Protein 6SRT (pdb70)

Nearest PDB structures (foldseek):
  6srt-assembly1_A  TM=1.007E+00  e=8.442E-35  Clostridium intestinale URNW
  6ssc-assembly1_A  TM=1.006E+00  e=2.368E-32  Clostridium intestinale
  1sxr-assembly1_A  TM=8.906E-01  e=2.708E-10  Drosophila melanogaster
  4zxm-assembly1_A  TM=8.129E-01  e=8.771E-11  Branchiostoma belcheri tsingtauense
  3ep1-assembly1_B  TM=7.715E-01  e=5.826E-09  Alvinella pompejana

Secondary structure (DSSP, 8-state):
------EE------SSPPP------EEEEEE-SSSS--HHHHHHHHHHTTSSS---SEEE-TT--EEE-S-TTS--SSSTTTGGGEEEEEESS-TTT----HHHHHHHHHHHHHHHHHHT--EEEEGGGTSSS-TT-TT--HHHHHHHTT--

Sequence (152 aa):
GSHMPKIVEVNYTWATPLSYNFNPNMMIVYHHTVDNNNMTPQKIDEIHKQRGWSGIGYHFYIRKDGTIYRGRRPENAVGSHAPGVNARRAFGIASEGNFNEEEEYVTPQQMMTSLIALSRYLMNKYNITDLKRHKDVRQTECPGNNFPFEEIKAKLNVK

InterPro domains:
  IPR002502 N-acetylmuramoyl-L-alanine amidase domain [PF01510] (43-158)
  IPR002502 N-acetylmuramoyl-L-alanine amidase domain [SM00644] (33-157)
  IPR002502 N-acetylmuramoyl-L-alanine amidase domain [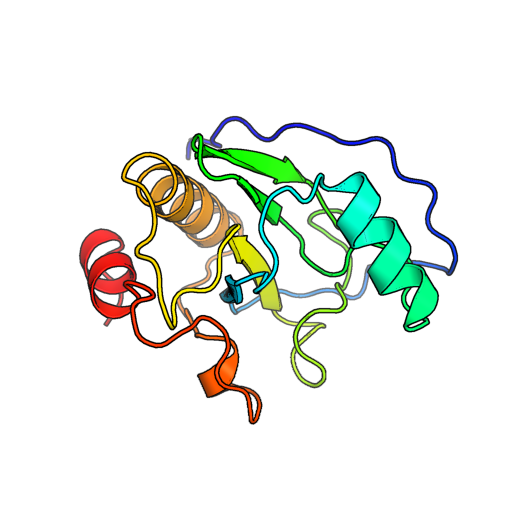cd06583] (43-159)
  IPR006619 Peptidoglycan recognition protein family domain, metazoa/bacteria [SM00701] (25-154)
  IPR015510 Peptidoglycan recognition protein [PTHR11022] (42-166)
  IPR036505 N-acetylmuramoyl-L-alanine amidase/PGRP domain superfamily [G3DSA:3.40.80.10] (42-167)
  IPR036505 N-acetylmuramoyl-L-alanine amidase/PGRP domain superfamily [SSF55846] (32-160)

Radius of gyration: 14.07 Å; Cα contacts (8 Å, |Δi|>4): 333; chains: 1; bounding box: 38×31×31 Å

Foldseek 3Di:
DQDAPDEAEDDDDFQDDWALLAQAQEEEEFEDADAPDDQQNCQVVVVVVVGRGNQAQWEAELQLHIYGTPPPRTQGDDAPPCSRHYHYYYYYHAQQPDARHPSVLVNLLSNVLSCCVVNVHQHYYYSVRRDPDCTPHDRYPVVVSCVVVVHD

B-factor: mean 19.28, std 11.07, range [8.55, 93.18]

Organism: NCBI:txid1294142

Structure (mmCIF, N/CA/C/O backbone):
data_6SRT
#
_entry.id   6SRT
#
_cell.length_a   37.340
_cell.length_b   53.980
_cell.length_c   77.000
_cell.angle_alpha   90.000
_cell.angle_beta   90.000
_cell.angle_gamma   90.000
#
_symmetry.space_group_name_H-M   'P 21 21 21'
#
loop_
_entity.id
_entity.type
_entity.pdbx_description
1 polymer 'N-acetylmuramoyl-L-alanine amidase'
2 non-polymer 'ZINC ION'
3 non-polymer GLYCEROL
4 non-polymer 'PHOSPHATE ION'
5 water water
#
loop_
_atom_site.group_PDB
_atom_site.id
_atom_site.type_symbol
_atom_site.label_atom_id
_atom_site.label_alt_id
_atom_site.label_comp_id
_atom_site.label_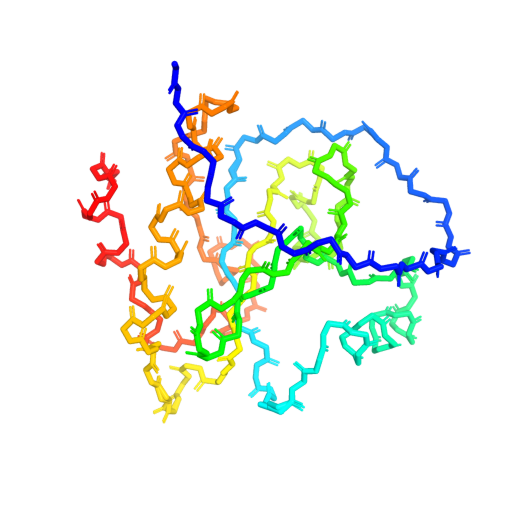asym_id
_atom_site.label_entity_id
_atom_site.label_seq_id
_atom_site.pdbx_PDB_ins_code
_atom_site.Cartn_x
_atom_site.Cartn_y
_atom_site.Cartn_z
_atom_site.occupancy
_atom_site.B_iso_or_equiv
_atom_site.auth_seq_id
_atom_site.auth_comp_id
_atom_site.auth_asym_id
_atom_site.auth_atom_id
_atom_site.pdbx_PDB_model_num
ATOM 1 N N . GLY A 1 18 ? 12.323 4.117 81.464 1.00 52.00 18 GLY A N 1
ATOM 2 C CA . GLY A 1 18 ? 12.835 4.935 80.335 1.00 36.77 18 GLY A CA 1
ATOM 3 C C . GLY A 1 18 ? 13.491 4.063 79.274 1.00 40.26 18 GLY A C 1
ATOM 4 O O . GLY A 1 18 ? 13.308 2.837 79.296 1.00 29.96 18 GLY A O 1
ATOM 5 N N . SER A 1 19 ? 14.237 4.664 78.343 1.00 26.81 19 SER A N 1
ATOM 6 C CA . SER A 1 19 ? 14.832 3.996 77.160 1.00 32.90 19 SER A CA 1
ATOM 7 C C . SER A 1 19 ? 15.844 2.900 77.624 1.00 33.27 19 SER A C 1
ATOM 8 O O . SER A 1 19 ? 16.677 3.126 78.569 1.00 38.75 19 SER A O 1
ATOM 11 N N . HIS A 1 20 ? 15.765 1.712 77.005 1.00 36.93 20 HIS A N 1
ATOM 12 C CA . HIS A 1 20 ? 16.525 0.481 77.358 1.00 36.86 20 HIS A CA 1
ATOM 13 C C . HIS A 1 20 ? 17.932 0.592 76.756 1.00 39.73 20 HIS A C 1
ATOM 14 O O . HIS A 1 20 ? 18.165 1.271 75.650 1.00 28.99 20 HIS A O 1
ATOM 21 N N . MET A 1 21 ? 18.882 0.065 77.514 1.00 32.70 21 MET A N 1
ATOM 22 C CA . MET A 1 21 ? 20.291 -0.064 77.095 1.00 28.92 21 MET A CA 1
ATOM 23 C C . MET A 1 21 ? 20.549 -1.538 76.842 1.00 27.67 21 MET A C 1
ATOM 24 O O . MET A 1 21 ? 20.291 -2.339 77.737 1.00 28.15 21 MET A O 1
ATOM 29 N N . PRO A 1 22 ? 21.016 -1.947 75.649 1.00 25.15 22 PRO A N 1
ATOM 30 C CA . PRO A 1 22 ? 21.411 -3.328 75.495 1.00 23.33 22 PRO A CA 1
ATOM 31 C C . PRO A 1 22 ? 22.615 -3.697 76.354 1.00 22.35 22 PRO A C 1
ATOM 32 O O . PRO A 1 22 ? 23.245 -2.856 76.975 1.00 22.61 22 PRO A O 1
ATOM 36 N N . LYS A 1 23 ? 22.857 -4.993 76.479 1.00 22.72 23 LYS A N 1
ATOM 37 C CA . LYS A 1 23 ? 23.981 -5.510 77.262 1.00 22.24 23 LYS A CA 1
ATOM 38 C C . LYS A 1 23 ? 25.272 -5.046 76.594 1.00 16.92 23 LYS A C 1
ATOM 39 O O . LYS A 1 23 ? 25.546 -5.413 75.438 1.00 19.23 23 LYS A O 1
ATOM 45 N N . ILE A 1 24 ? 26.060 -4.287 77.346 1.00 19.36 24 ILE A N 1
ATOM 46 C CA . ILE A 1 24 ? 27.380 -3.805 76.897 1.00 17.07 24 ILE A CA 1
ATOM 47 C C . ILE A 1 24 ? 28.412 -4.457 77.820 1.00 16.80 24 ILE A C 1
ATOM 48 O O . ILE A 1 24 ? 28.336 -4.332 79.054 1.00 22.64 24 ILE A O 1
ATOM 53 N N . VAL A 1 25 ? 29.345 -5.192 77.250 1.00 15.78 25 VAL A N 1
ATOM 54 C CA . VAL A 1 25 ? 30.430 -5.842 78.009 1.00 17.10 25 VAL A CA 1
ATOM 55 C C . VAL A 1 25 ? 31.520 -4.811 78.254 1.00 16.75 25 VAL A C 1
ATOM 56 O O . VAL A 1 25 ? 32.139 -4.334 77.287 1.00 17.28 25 VAL A O 1
ATOM 60 N N . GLU A 1 26 ? 31.810 -4.572 79.516 1.00 17.22 26 GLU A N 1
ATOM 61 C CA . GLU A 1 26 ? 32.894 -3.629 79.885 1.00 19.87 26 GLU A CA 1
ATOM 62 C C . GLU A 1 26 ? 34.199 -4.412 79.703 1.00 20.99 26 GLU A C 1
ATOM 63 O O . GLU A 1 26 ? 34.296 -5.678 79.920 1.00 26.15 26 GLU A O 1
ATOM 69 N N . VAL A 1 27 ? 35.183 -3.740 79.204 1.00 19.50 27 VAL A N 1
ATOM 70 C CA . VAL A 1 27 ? 36.513 -4.313 78.985 1.00 20.39 27 VAL A CA 1
ATOM 71 C C . VAL A 1 27 ? 37.519 -3.467 79.736 1.00 20.28 27 VAL A C 1
ATOM 72 O O . VAL A 1 27 ? 37.381 -2.280 79.809 1.00 21.63 27 VAL A O 1
ATOM 76 N N . ASN A 1 28 ? 38.464 -4.136 80.383 1.00 23.11 28 ASN A N 1
ATOM 77 C CA . ASN A 1 28 ? 39.597 -3.510 81.088 1.00 23.44 28 ASN A CA 1
ATOM 78 C C . ASN A 1 28 ? 40.639 -3.117 80.063 1.00 21.63 28 ASN A C 1
ATOM 79 O O . ASN A 1 28 ? 41.226 -3.980 79.419 1.00 26.59 28 ASN A O 1
ATOM 84 N N . TYR A 1 29 ? 40.808 -1.816 79.889 1.00 21.32 29 TYR A N 1
ATOM 85 C CA . TYR A 1 29 ? 41.885 -1.264 79.032 1.00 19.31 29 TYR A CA 1
ATOM 86 C C . TYR A 1 29 ? 42.887 -0.458 79.878 1.00 20.48 29 TYR A C 1
ATOM 87 O O . TYR A 1 29 ? 42.541 0.136 80.932 1.00 24.91 29 TYR A O 1
ATOM 96 N N . THR A 1 30 ? 44.107 -0.380 79.375 1.00 18.74 30 THR A N 1
ATOM 97 C CA . THR A 1 30 ? 45.110 0.564 79.900 1.00 18.41 30 THR A CA 1
ATOM 98 C C . THR A 1 30 ? 45.426 1.557 78.797 1.00 18.54 30 THR A C 1
ATOM 99 O O . THR A 1 30 ? 46.124 1.215 77.812 1.00 19.95 30 THR A O 1
ATOM 103 N N . TRP A 1 31 ? 44.917 2.769 78.909 1.00 17.06 31 TRP A N 1
ATOM 104 C CA . TRP A 1 31 ? 44.985 3.815 77.890 1.00 15.88 31 TRP A CA 1
ATOM 105 C C . TRP A 1 31 ? 46.362 4.396 77.878 1.00 18.09 31 TRP A C 1
ATOM 106 O O . TRP A 1 31 ? 46.926 4.752 78.949 1.00 22.36 31 TRP A O 1
ATOM 117 N N . ALA A 1 32 ? 46.980 4.435 76.713 1.00 15.31 32 ALA A N 1
ATOM 118 C CA . ALA A 1 32 ? 48.380 4.826 76.590 1.00 16.22 32 ALA A CA 1
ATOM 119 C C . ALA A 1 32 ? 48.558 6.332 76.785 1.00 17.21 32 ALA A C 1
ATOM 120 O O . ALA A 1 32 ? 49.486 6.779 77.436 1.00 21.46 32 ALA A O 1
ATOM 122 N N . THR A 1 33 ? 47.704 7.123 76.157 1.00 14.91 33 THR A N 1
ATOM 123 C CA . THR A 1 33 ? 47.826 8.582 76.096 1.00 15.11 33 THR A CA 1
ATOM 124 C C . THR A 1 33 ? 46.545 9.162 76.670 1.00 14.46 33 THR A C 1
ATOM 125 O O . THR A 1 33 ? 45.493 8.531 76.746 1.00 15.24 33 THR A O 1
ATOM 129 N N . PRO A 1 34 ? 46.546 10.446 77.080 1.00 14.26 34 PRO A N 1
ATOM 130 C CA . PRO A 1 34 ? 45.380 11.015 77.757 1.00 13.60 34 PRO A CA 1
ATOM 131 C C . PRO A 1 34 ? 44.166 11.037 76.838 1.00 14.65 34 PRO A C 1
ATOM 132 O O . PRO A 1 34 ? 44.259 11.533 75.721 1.00 16.73 34 PRO A O 1
ATOM 136 N N . LEU A 1 35 ? 43.061 10.547 77.355 1.00 13.38 35 LEU A N 1
ATOM 137 C CA . LEU A 1 35 ? 41.767 10.686 76.667 1.00 13.02 35 LEU A CA 1
ATOM 138 C C . LEU A 1 35 ? 41.262 12.104 76.841 1.00 13.57 35 LEU A C 1
ATOM 139 O O . LEU A 1 35 ? 41.344 12.689 77.895 1.00 12.98 35 LEU A O 1
ATOM 144 N N . SER A 1 36 ? 40.689 12.613 75.761 1.00 12.50 36 SER A N 1
ATOM 145 C CA . SER A 1 36 ? 39.928 13.860 75.823 1.00 12.14 36 SER A CA 1
ATOM 146 C C . SER A 1 36 ? 38.444 13.525 76.027 1.00 10.37 36 SER A C 1
ATOM 147 O O . SER A 1 36 ? 37.923 12.671 75.284 1.00 12.62 36 SER A O 1
ATOM 150 N N . TYR A 1 37 ? 37.847 14.340 76.848 1.00 10.16 37 TYR A N 1
ATOM 151 C CA . TYR A 1 37 ? 36.406 14.276 77.166 1.00 11.41 37 TYR A CA 1
ATOM 152 C C . TYR A 1 37 ? 35.691 15.448 76.573 1.00 12.13 37 TYR A C 1
ATOM 153 O O . TYR A 1 37 ? 34.478 15.635 76.873 1.00 12.95 37 TYR A O 1
ATOM 162 N N . ASN A 1 38 ? 36.353 16.188 75.695 1.00 12.06 38 ASN A N 1
ATOM 163 C CA . ASN A 1 38 ? 35.711 17.282 74.926 1.00 13.02 38 ASN A CA 1
ATOM 164 C C . ASN A 1 38 ? 35.018 16.651 73.725 1.00 13.02 38 ASN A C 1
ATOM 165 O O . ASN A 1 38 ? 35.417 16.855 72.604 1.00 13.16 38 ASN A O 1
ATOM 170 N N . PHE A 1 39 ? 33.996 15.850 74.031 1.00 13.37 39 PHE A N 1
ATOM 171 C CA . PHE A 1 39 ? 33.278 15.023 73.055 1.00 12.36 39 PHE A CA 1
ATOM 172 C C . PHE A 1 39 ? 31.805 15.413 73.117 1.00 12.46 39 PHE A C 1
ATOM 173 O O . PHE A 1 39 ? 31.262 15.441 74.184 1.00 16.12 39 PHE A O 1
ATOM 181 N N . ASN A 1 40 ? 31.259 15.786 71.962 1.00 11.61 40 ASN A N 1
ATOM 182 C CA . ASN A 1 40 ? 29.878 16.299 71.912 1.00 12.56 40 ASN A CA 1
ATOM 183 C C . ASN A 1 40 ? 29.211 15.596 70.739 1.00 11.35 40 ASN A C 1
ATOM 184 O O . ASN A 1 40 ? 29.083 16.163 69.649 1.00 12.99 40 ASN A O 1
ATOM 189 N N . PRO A 1 41 ? 28.769 14.348 70.916 1.00 10.88 41 PRO A N 1
ATOM 190 C CA . PRO A 1 41 ? 28.333 13.578 69.767 1.00 11.24 41 PRO A CA 1
ATOM 191 C C . PRO A 1 41 ? 27.014 14.033 69.173 1.00 11.43 41 PRO A C 1
ATOM 192 O O . PRO A 1 41 ? 26.052 14.283 69.913 1.00 13.33 41 PRO A O 1
ATOM 196 N N . ASN A 1 42 ? 26.988 14.121 67.856 1.00 11.06 42 ASN A N 1
ATOM 197 C CA . ASN A 1 42 ? 25.768 14.393 67.094 1.00 11.49 42 ASN A CA 1
ATOM 198 C C . ASN A 1 42 ? 25.662 13.485 65.881 1.00 11.07 42 ASN A C 1
ATOM 199 O O . ASN A 1 42 ? 24.829 13.744 64.990 1.00 12.81 42 ASN A O 1
ATOM 204 N N A MET A 1 43 ? 26.456 12.411 65.831 0.50 10.45 43 MET A N 1
ATOM 205 N N B MET A 1 43 ? 26.405 12.396 65.852 0.50 11.17 43 MET A N 1
ATOM 206 C CA A MET A 1 43 ? 26.609 11.513 64.648 0.50 10.05 43 MET A CA 1
ATOM 207 C CA B MET A 1 43 ? 26.279 11.436 64.736 0.50 10.86 43 MET A CA 1
ATOM 208 C C A MET A 1 43 ? 26.945 10.138 65.207 0.50 9.65 43 MET A C 1
ATOM 209 C C B MET A 1 43 ? 26.885 10.138 65.219 0.50 9.97 43 MET A C 1
ATOM 210 O O A MET A 1 43 ? 27.591 10.025 66.264 0.50 10.25 43 MET A O 1
ATOM 211 O O B MET A 1 43 ? 27.660 10.092 66.187 0.50 10.13 43 MET A O 1
ATOM 220 N N . ILE A 1 44 ? 26.508 9.088 64.483 1.00 10.13 44 ILE A N 1
ATOM 221 C CA . ILE A 1 44 ? 27.004 7.730 64.660 1.00 9.56 44 ILE A CA 1
ATOM 222 C C . ILE A 1 44 ? 27.620 7.303 63.318 1.00 10.46 44 ILE A C 1
ATOM 223 O O . ILE A 1 44 ? 27.005 7.500 62.286 1.00 11.48 44 ILE A O 1
ATOM 228 N N . VAL A 1 45 ? 28.827 6.780 63.396 1.00 9.75 45 VAL A N 1
ATOM 229 C CA . VAL A 1 45 ? 29.592 6.299 62.218 1.00 9.81 45 VAL A CA 1
ATOM 230 C C . VAL A 1 45 ? 29.827 4.791 62.352 1.00 9.63 45 VAL A C 1
ATOM 231 O O . VAL A 1 45 ? 30.353 4.314 63.390 1.00 9.91 45 VAL A O 1
ATOM 235 N N . TYR A 1 46 ? 29.431 4.054 61.297 1.00 9.33 46 TYR A N 1
ATOM 236 C CA . TYR A 1 46 ? 29.575 2.597 61.258 1.00 10.09 46 TYR A CA 1
ATOM 237 C C . TYR A 1 46 ? 30.848 2.185 60.516 1.00 9.90 46 TYR A C 1
ATOM 238 O O . TYR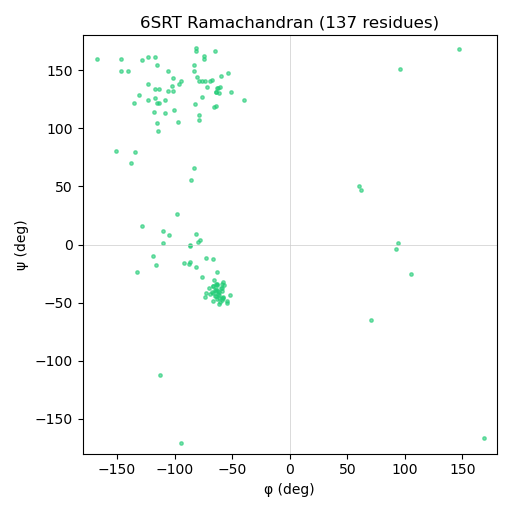 A 1 46 ? 31.190 2.722 59.460 1.00 10.20 46 TYR A O 1
ATOM 247 N N . HIS A 1 47 ? 31.517 1.187 61.114 1.00 9.27 47 HIS A N 1
ATOM 248 C CA . HIS A 1 47 ? 32.796 0.622 60.649 1.00 9.57 47 HIS A CA 1
ATOM 249 C C . HIS A 1 47 ? 32.726 -0.889 60.537 1.00 10.06 47 HIS A C 1
ATOM 250 O O . HIS A 1 47 ? 31.937 -1.514 61.230 1.00 10.10 47 HIS A O 1
ATOM 257 N N . HIS A 1 48 ? 33.624 -1.436 59.730 1.00 10.31 48 HIS A N 1
ATOM 258 C CA . HIS A 1 48 ? 33.968 -2.870 59.805 1.00 10.88 48 HIS A CA 1
ATOM 259 C C . HIS A 1 48 ? 35.420 -2.973 60.180 1.00 10.92 48 HIS A C 1
ATOM 260 O O . HIS A 1 48 ? 36.183 -2.023 60.074 1.00 12.46 48 HIS A O 1
ATOM 267 N N . THR A 1 49 ? 35.804 -4.148 60.654 1.00 10.95 49 THR A N 1
ATOM 268 C CA . THR A 1 49 ? 37.165 -4.381 61.102 1.00 11.23 49 THR A CA 1
ATOM 269 C C . THR A 1 49 ? 38.088 -4.923 60.034 1.00 12.17 49 THR A C 1
ATOM 270 O O . THR A 1 49 ? 39.312 -4.898 60.238 1.00 13.08 49 THR A O 1
ATOM 274 N N . VAL A 1 50 ? 37.557 -5.432 58.952 1.00 12.42 50 VAL A N 1
ATOM 275 C CA . VAL A 1 50 ? 38.244 -6.152 57.876 1.00 12.76 50 VAL A CA 1
ATOM 276 C C . VAL A 1 50 ? 38.701 -7.527 58.370 1.00 12.92 50 VAL A C 1
ATOM 277 O O . VAL A 1 50 ? 38.248 -8.528 57.856 1.00 15.41 50 VAL A O 1
ATOM 281 N N . ASP A 1 51 ? 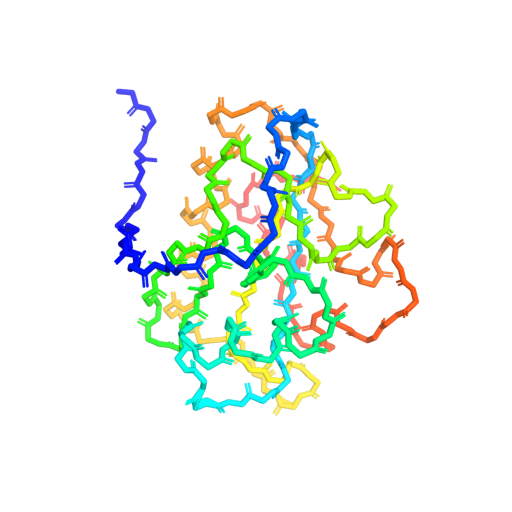39.606 -7.564 59.303 1.00 12.72 51 ASP A N 1
ATOM 282 C CA . ASP A 1 51 ? 40.049 -8.812 59.891 1.00 13.67 51 ASP A CA 1
ATOM 283 C C . ASP A 1 51 ? 38.985 -9.373 60.829 1.00 13.05 51 ASP A C 1
ATOM 284 O O . ASP A 1 51 ? 38.309 -8.661 61.523 1.00 14.96 51 ASP A O 1
ATOM 289 N N . ASN A 1 52 ? 38.834 -10.684 60.775 1.00 13.68 52 ASN A N 1
ATOM 290 C CA . ASN A 1 52 ? 38.006 -11.509 61.661 1.00 14.55 52 ASN A CA 1
ATOM 291 C C . ASN A 1 52 ? 38.824 -12.080 62.829 1.00 15.62 52 ASN A C 1
ATOM 292 O O . ASN A 1 52 ? 40.023 -11.974 62.835 1.00 20.09 52 ASN A O 1
ATOM 297 N N A ASN A 1 53 ? 38.201 -12.746 63.791 0.50 19.14 53 ASN A N 1
ATOM 298 N N B ASN A 1 53 ? 38.047 -12.429 63.851 0.50 16.36 53 ASN A N 1
ATOM 299 C CA A ASN A 1 53 ? 38.917 -13.405 64.915 0.50 19.87 53 ASN A CA 1
ATOM 300 C CA B ASN A 1 53 ? 38.461 -13.177 65.066 0.50 17.41 53 ASN A CA 1
ATOM 301 C C A ASN A 1 53 ? 39.377 -12.395 65.954 0.50 18.64 53 ASN A C 1
ATOM 302 C C B ASN A 1 53 ? 39.516 -12.286 65.738 0.50 20.20 53 ASN A C 1
ATOM 303 O O A ASN A 1 53 ? 40.016 -12.921 66.827 0.50 18.53 53 ASN A O 1
ATOM 304 O O B ASN A 1 53 ? 40.672 -12.591 66.052 0.50 23.08 53 ASN A O 1
ATOM 313 N N . MET A 1 54 ? 39.093 -11.064 65.876 1.00 15.73 54 MET A N 1
ATOM 314 C CA . MET A 1 54 ? 39.779 -10.097 66.726 1.00 18.41 54 MET A CA 1
ATOM 315 C C . MET A 1 54 ? 38.981 -9.868 67.993 1.00 15.26 54 MET A C 1
ATOM 316 O O . MET A 1 54 ? 37.784 -9.559 68.011 1.00 16.18 54 MET A O 1
ATOM 321 N N . THR A 1 55 ? 39.673 -10.007 69.118 1.00 17.20 55 THR A N 1
ATOM 322 C CA . THR A 1 55 ? 39.139 -9.583 70.413 1.00 16.23 55 THR A CA 1
ATOM 323 C C . THR A 1 55 ? 39.198 -8.061 70.472 1.00 14.72 55 THR A C 1
ATOM 324 O O . THR A 1 55 ? 39.980 -7.411 69.795 1.00 15.08 55 THR A O 1
ATOM 328 N N . PRO A 1 56 ? 38.446 -7.402 71.383 1.00 14.44 56 PRO A N 1
ATOM 329 C CA . PRO A 1 56 ? 38.624 -5.986 71.618 1.00 13.57 56 PRO A CA 1
ATOM 330 C C . PRO A 1 56 ? 40.043 -5.644 72.072 1.00 14.74 56 PRO A C 1
ATOM 331 O O . PRO A 1 56 ? 40.567 -4.607 71.708 1.00 13.74 56 PRO A O 1
ATOM 335 N N . GLN A 1 57 ? 40.675 -6.552 72.840 1.00 15.09 57 GLN A N 1
ATOM 336 C CA . GLN A 1 57 ? 42.055 -6.290 73.272 1.00 16.21 57 GLN A CA 1
ATOM 337 C C . GLN A 1 57 ? 43.020 -6.291 72.072 1.00 15.17 57 GLN A C 1
ATOM 338 O O . GLN A 1 57 ? 43.979 -5.468 72.062 1.00 17.27 57 GLN A O 1
ATOM 344 N N . LYS A 1 58 ? 42.801 -7.135 71.062 1.00 16.53 58 LYS A N 1
ATOM 345 C CA . LYS A 1 58 ? 43.644 -7.120 69.857 1.00 17.18 58 LYS A CA 1
ATOM 346 C C . LYS A 1 58 ? 43.472 -5.811 69.107 1.00 15.14 58 LYS A C 1
ATOM 347 O O . LYS A 1 58 ? 44.437 -5.244 68.623 1.00 16.69 58 LYS A O 1
ATOM 353 N N . ILE A 1 59 ? 42.218 -5.361 68.959 1.00 15.07 59 ILE A N 1
ATOM 354 C CA . ILE A 1 59 ? 41.985 -4.048 68.299 1.00 13.95 59 ILE A CA 1
ATOM 355 C C . ILE A 1 59 ? 42.741 -2.958 69.075 1.00 12.74 59 ILE A C 1
ATOM 356 O O . ILE A 1 59 ? 43.377 -2.110 68.477 1.00 13.58 59 ILE A O 1
ATOM 361 N N . ASP A 1 60 ? 42.633 -3.006 70.398 1.00 13.17 60 ASP A N 1
ATOM 362 C CA . ASP A 1 60 ? 43.315 -1.995 71.229 1.00 12.80 60 ASP A CA 1
ATOM 363 C C . ASP A 1 60 ? 44.827 -1.997 70.999 1.00 14.22 60 ASP A C 1
ATOM 364 O O . ASP A 1 60 ? 45.411 -0.889 70.875 1.00 13.50 60 ASP A O 1
ATOM 369 N N . GLU A 1 61 ? 45.409 -3.181 70.861 1.00 14.44 61 GLU A N 1
ATOM 370 C CA . GLU A 1 61 ? 46.853 -3.300 70.578 1.00 15.96 61 GLU A CA 1
ATOM 371 C C . GLU A 1 61 ? 47.174 -2.623 69.251 1.00 15.23 61 GLU A C 1
ATOM 372 O O . GLU A 1 61 ? 48.170 -1.893 69.127 1.00 16.23 61 GLU A O 1
ATOM 378 N N . ILE A 1 62 ? 46.431 -2.972 68.214 1.00 14.62 62 ILE A N 1
ATOM 379 C CA . ILE A 1 62 ? 46.685 -2.343 66.880 1.00 14.25 62 ILE A CA 1
ATOM 380 C C . ILE A 1 62 ? 46.537 -0.841 66.908 1.00 15.40 62 ILE A C 1
ATOM 381 O O . ILE A 1 62 ? 47.322 -0.112 66.334 1.00 14.85 62 ILE A O 1
ATOM 386 N N . HIS A 1 63 ? 45.459 -0.345 67.536 1.00 13.61 63 HIS A N 1
ATOM 387 C CA . HIS A 1 63 ? 45.241 1.108 67.562 1.00 12.79 63 HIS A CA 1
ATOM 388 C C . HIS A 1 63 ? 46.367 1.805 68.325 1.00 13.11 63 HIS A C 1
ATOM 389 O O . HIS A 1 63 ? 46.741 2.932 67.978 1.00 14.00 63 HIS A O 1
ATOM 396 N N . LYS A 1 64 ? 46.875 1.160 69.365 1.00 12.81 64 LYS A N 1
ATOM 397 C CA . LYS A 1 64 ? 48.050 1.728 70.067 1.00 12.41 64 LYS A CA 1
ATOM 398 C C . LYS A 1 64 ? 49.278 1.778 69.155 1.00 13.34 64 LYS A C 1
ATOM 399 O O . LYS A 1 64 ? 50.040 2.764 69.136 1.00 13.93 64 LYS A O 1
ATOM 405 N N . GLN A 1 65 ? 49.473 0.751 68.300 1.00 13.84 65 GLN A N 1
ATOM 406 C CA . GLN A 1 65 ? 50.597 0.818 67.352 1.00 14.67 65 GLN A CA 1
ATOM 407 C C . GLN A 1 65 ? 50.483 2.050 66.447 1.00 13.90 65 GLN A C 1
ATOM 408 O O . GLN A 1 65 ? 51.509 2.682 66.092 1.00 14.62 65 GLN A O 1
ATOM 414 N N . ARG A 1 66 ? 49.233 2.355 66.085 1.00 14.28 66 ARG A N 1
ATOM 415 C CA . ARG A 1 66 ? 48.941 3.459 65.176 1.00 15.29 66 ARG A CA 1
ATOM 416 C C . ARG A 1 66 ? 49.018 4.822 65.899 1.00 15.19 66 ARG A C 1
ATOM 417 O O . ARG A 1 66 ? 48.760 5.834 65.262 1.00 16.60 66 ARG A O 1
ATOM 425 N N . GLY A 1 67 ? 49.384 4.858 67.152 1.00 14.71 67 GLY A N 1
ATOM 426 C CA . GLY A 1 67 ? 49.578 6.104 67.896 1.00 15.05 67 GLY A CA 1
ATOM 427 C C . GLY A 1 67 ? 48.395 6.582 68.672 1.00 14.38 67 GLY A C 1
ATOM 428 O O . GLY A 1 67 ? 48.472 7.660 69.283 1.00 15.69 67 GLY A O 1
ATOM 429 N N . TRP A 1 68 ? 47.289 5.838 68.653 1.00 13.23 68 TRP A N 1
ATOM 430 C CA . TRP A 1 68 ? 46.105 6.204 69.419 1.00 12.95 68 TRP A CA 1
ATOM 431 C C . TRP A 1 68 ? 46.267 5.764 70.862 1.00 12.08 68 TRP A C 1
ATOM 432 O O . TRP A 1 68 ? 47.093 4.914 71.223 1.00 13.68 68 TRP A O 1
ATOM 443 N N . SER A 1 69 ? 45.388 6.278 71.724 1.00 13.28 69 SER A N 1
ATOM 444 C CA . SER A 1 69 ? 45.490 5.874 73.127 1.00 12.58 69 SER A CA 1
ATOM 445 C C . SER A 1 69 ? 45.176 4.386 73.303 1.00 12.31 69 SER A C 1
ATOM 446 O O . SER A 1 69 ? 45.653 3.706 74.227 1.00 13.38 69 SER A O 1
ATOM 449 N N . GLY A 1 70 ? 44.293 3.833 72.442 1.00 12.42 70 GLY A N 1
ATOM 450 C CA . GLY A 1 70 ? 43.782 2.473 72.520 1.00 12.31 70 GLY A CA 1
ATOM 451 C C . GLY A 1 70 ? 42.637 2.384 71.535 1.00 11.09 70 GLY A C 1
ATOM 452 O O . GLY A 1 70 ? 42.504 3.253 70.646 1.00 11.55 70 GLY A O 1
ATOM 453 N N . ILE A 1 71 ? 41.874 1.327 71.663 1.00 11.27 71 ILE A N 1
ATOM 454 C CA . ILE A 1 71 ? 40.728 1.043 70.773 1.00 10.77 71 ILE A CA 1
ATOM 455 C C . ILE A 1 71 ? 40.016 2.340 70.481 1.00 10.63 71 ILE A C 1
ATOM 456 O O . ILE A 1 71 ? 39.557 3.067 71.396 1.00 11.45 71 ILE A O 1
ATOM 461 N N . GLY A 1 72 ? 39.875 2.642 69.161 1.00 10.89 72 GLY A N 1
ATOM 462 C CA . GLY A 1 72 ? 39.342 3.922 68.737 1.00 10.43 72 GLY A CA 1
ATOM 463 C C . GLY A 1 72 ? 37.840 3.973 68.615 1.00 10.06 72 GLY A C 1
ATOM 464 O O . GLY A 1 72 ? 37.294 5.066 68.492 1.00 11.07 72 GLY A O 1
ATOM 465 N N . TYR A 1 73 ? 37.191 2.809 68.568 1.00 10.50 73 TYR A N 1
ATOM 466 C CA . TYR A 1 73 ? 35.731 2.704 68.483 1.00 10.28 73 TYR A CA 1
ATOM 467 C C . TYR A 1 73 ? 35.152 2.837 69.903 1.00 10.50 73 TYR A C 1
ATOM 468 O O . TYR A 1 73 ? 35.766 2.370 70.858 1.00 12.16 73 TYR A O 1
ATOM 477 N N . HIS A 1 74 ? 33.942 3.393 69.983 1.00 9.58 74 HIS A N 1
ATOM 478 C CA . HIS A 1 74 ? 33.193 3.389 71.245 1.00 10.01 74 HIS A CA 1
ATOM 479 C C . HIS A 1 74 ? 32.578 2.019 71.538 1.00 9.68 74 HIS A C 1
ATOM 480 O O . HIS A 1 74 ? 32.411 1.672 72.724 1.00 10.29 74 HIS A O 1
ATOM 487 N N . PHE A 1 75 ? 32.274 1.251 70.495 1.00 10.05 75 PHE A N 1
ATOM 488 C CA . PHE A 1 75 ? 31.648 -0.077 70.645 1.00 9.88 75 PHE A CA 1
ATOM 489 C C . PHE A 1 75 ? 32.183 -0.957 69.507 1.00 9.07 75 PHE A C 1
ATOM 490 O O . PHE A 1 75 ? 32.375 -0.517 68.369 1.00 10.41 75 PHE A O 1
ATOM 498 N N . TYR A 1 76 ? 32.266 -2.252 69.829 1.00 10.65 76 TYR A N 1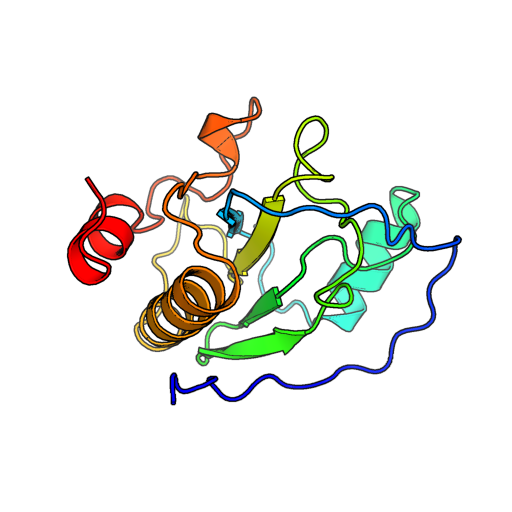
ATOM 499 C CA . TYR A 1 76 ? 32.706 -3.319 68.890 1.00 10.13 76 TYR A CA 1
ATOM 500 C C . TYR A 1 76 ? 31.741 -4.497 69.032 1.00 11.19 76 TYR A C 1
ATOM 501 O O . TYR A 1 76 ? 31.600 -5.030 70.149 1.00 12.62 76 TYR A O 1
ATOM 510 N N . ILE A 1 77 ? 31.117 -4.853 67.939 1.00 11.06 77 ILE A N 1
ATOM 511 C CA . ILE A 1 77 ? 30.069 -5.885 67.905 1.00 10.94 77 ILE A CA 1
ATOM 512 C C . ILE A 1 77 ? 30.664 -7.091 67.223 1.00 10.90 77 ILE A C 1
ATOM 513 O O . ILE A 1 77 ? 30.895 -7.080 65.969 1.00 11.70 77 ILE A O 1
ATOM 518 N N . ARG A 1 78 ? 30.847 -8.190 67.929 1.00 12.02 78 ARG A N 1
ATOM 519 C CA . ARG A 1 78 ? 31.391 -9.448 67.373 1.00 12.40 78 ARG A CA 1
ATOM 520 C C . ARG A 1 78 ? 30.287 -10.224 66.671 1.00 13.67 78 ARG A C 1
ATOM 521 O O . ARG A 1 78 ? 29.085 -9.909 66.753 1.00 13.86 78 ARG A O 1
ATOM 529 N N . LYS A 1 79 ? 30.707 -11.248 65.937 1.00 13.93 79 LYS A N 1
ATOM 530 C CA . LYS A 1 79 ? 29.784 -12.028 65.087 1.00 14.81 79 LYS A CA 1
ATOM 531 C C . LYS A 1 79 ? 28.646 -12.635 65.879 1.00 14.93 79 LYS A C 1
ATOM 532 O O . LYS A 1 79 ? 27.536 -12.740 65.303 1.00 15.98 79 LYS A O 1
ATOM 538 N N . ASP A 1 80 ? 28.869 -12.994 67.117 1.00 16.27 80 ASP A N 1
ATOM 539 C CA . ASP A 1 80 ? 27.766 -13.549 67.936 1.00 17.97 80 ASP A CA 1
ATOM 540 C C . ASP A 1 80 ? 26.832 -12.493 68.495 1.00 16.54 80 ASP A C 1
ATOM 541 O O . ASP A 1 80 ? 25.939 -12.860 69.241 1.00 18.29 80 ASP A O 1
ATOM 546 N N . GLY A 1 81 ? 27.032 -11.230 68.181 1.00 15.60 81 GLY A N 1
ATOM 547 C CA . GLY A 1 81 ? 26.191 -10.120 68.640 1.00 14.22 81 GLY A CA 1
ATOM 548 C C . GLY A 1 81 ? 26.708 -9.485 69.916 1.00 14.14 81 GLY A C 1
ATOM 549 O O . GLY A 1 81 ? 26.128 -8.476 70.325 1.00 15.15 81 GLY A O 1
ATOM 550 N N . THR A 1 82 ? 27.762 -10.004 70.525 1.00 14.41 82 THR A N 1
ATOM 551 C CA . THR A 1 82 ? 28.253 -9.401 71.781 1.00 13.68 82 THR A CA 1
ATOM 552 C C . THR A 1 82 ? 28.744 -7.990 71.499 1.00 13.34 82 T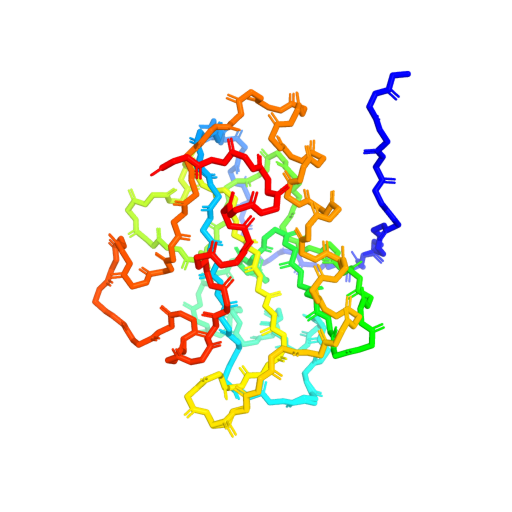HR A C 1
ATOM 553 O O . THR A 1 82 ? 29.532 -7.793 70.570 1.00 13.46 82 THR A O 1
ATOM 557 N N . ILE A 1 83 ? 28.284 -7.074 72.334 1.00 13.08 83 ILE A N 1
ATOM 558 C CA . ILE A 1 83 ? 28.666 -5.643 72.231 1.00 11.97 83 ILE A CA 1
ATOM 559 C C . ILE A 1 83 ? 29.731 -5.417 73.289 1.00 12.72 83 ILE A C 1
ATOM 560 O O . ILE A 1 83 ? 29.439 -5.465 74.482 1.00 15.37 83 ILE A O 1
ATOM 565 N N . TYR A 1 84 ? 30.938 -5.089 72.872 1.00 11.91 84 TYR A N 1
ATOM 566 C CA . TYR A 1 84 ? 32.008 -4.706 73.778 1.00 12.96 84 TYR A CA 1
ATOM 567 C C . TYR A 1 84 ? 32.179 -3.207 73.771 1.00 12.06 84 TYR A C 1
ATOM 568 O O . TYR A 1 84 ? 32.217 -2.544 72.742 1.00 12.28 84 TYR A O 1
ATOM 577 N N . ARG A 1 85 ? 32.338 -2.643 74.960 1.00 12.26 85 ARG A N 1
ATOM 578 C CA . ARG A 1 85 ? 32.753 -1.245 75.109 1.00 12.19 85 ARG A CA 1
ATOM 579 C C . ARG A 1 85 ? 34.197 -1.114 74.609 1.00 12.16 85 ARG A C 1
ATOM 580 O O . ARG A 1 85 ? 35.031 -1.944 74.942 1.00 13.07 85 ARG A O 1
ATOM 588 N N . GLY A 1 86 ? 34.442 0.010 73.936 1.00 11.66 86 GLY A N 1
ATOM 589 C CA . GLY A 1 86 ? 35.803 0.437 73.587 1.00 11.96 86 GLY A CA 1
ATOM 590 C C . GLY A 1 86 ? 36.152 1.701 74.365 1.00 10.90 86 GLY A C 1
ATOM 591 O O . GLY A 1 86 ? 36.278 1.689 75.582 1.00 12.68 86 GLY A O 1
ATOM 592 N N . ARG 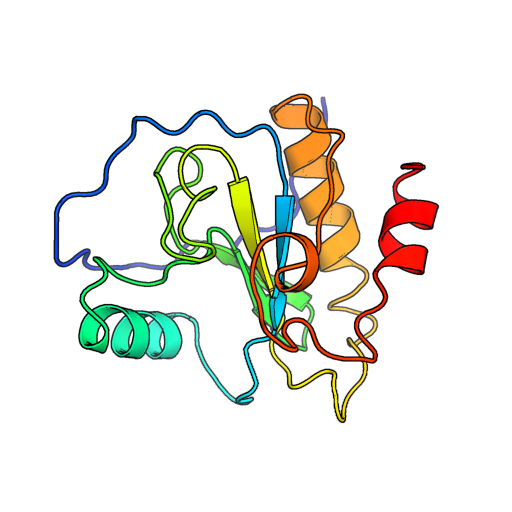A 1 87 ? 36.276 2.791 73.623 1.00 11.29 87 ARG A N 1
ATOM 593 C CA A ARG A 1 87 ? 36.438 4.122 74.296 0.50 11.70 87 ARG A CA 1
ATOM 594 C CA B ARG A 1 87 ? 36.439 4.140 74.219 0.50 11.80 87 ARG A CA 1
ATOM 595 C C . ARG A 1 87 ? 35.287 4.377 75.221 1.00 12.41 87 ARG A C 1
ATOM 596 O O . ARG A 1 87 ? 34.150 4.041 74.903 1.00 14.53 87 ARG A O 1
ATOM 611 N N . PRO A 1 88 ? 35.563 5.053 76.343 1.00 12.48 88 PRO A N 1
ATOM 612 C CA . PRO A 1 88 ? 34.475 5.485 77.206 1.00 12.57 88 PRO A CA 1
ATOM 613 C C . PRO A 1 88 ? 33.460 6.291 76.384 1.00 12.44 88 PRO A C 1
ATOM 614 O O . PRO A 1 88 ? 33.772 7.009 75.439 1.00 11.83 88 PRO A O 1
ATOM 618 N N . GLU A 1 89 ? 32.197 6.168 76.804 1.00 12.63 89 GLU A N 1
ATOM 619 C CA . GLU A 1 89 ? 31.042 6.719 76.078 1.00 11.70 89 GLU A CA 1
ATOM 620 C C . GLU A 1 89 ? 31.113 8.227 76.010 1.00 11.86 89 GLU A C 1
ATOM 621 O O . GLU A 1 89 ? 30.467 8.821 75.122 1.00 13.57 89 GLU A O 1
ATOM 627 N N . ASN A 1 90 ? 31.832 8.862 76.933 1.00 11.49 90 ASN A N 1
ATOM 628 C CA . ASN A 1 90 ? 31.990 10.318 77.010 1.00 12.31 90 ASN A CA 1
ATOM 629 C C . ASN A 1 90 ? 33.354 10.821 76.527 1.00 11.88 90 ASN A C 1
ATOM 630 O O . ASN A 1 90 ? 33.649 12.022 76.708 1.00 12.43 90 ASN A O 1
ATOM 635 N N . ALA A 1 91 ? 34.163 9.944 75.951 1.00 10.90 91 ALA A N 1
ATOM 636 C CA . ALA A 1 91 ? 35.489 10.322 75.464 1.00 11.27 91 ALA A CA 1
ATOM 637 C C . ALA A 1 91 ? 35.505 10.401 73.948 1.00 10.32 91 ALA A C 1
ATOM 638 O O . ALA A 1 91 ? 34.863 9.636 73.244 1.00 11.08 91 ALA A O 1
ATOM 640 N N . VAL A 1 92 ? 36.371 11.302 73.436 1.00 10.32 92 VAL A N 1
ATOM 641 C CA . VAL A 1 92 ? 36.669 11.348 72.011 1.00 10.06 92 VAL A CA 1
ATOM 642 C C . VAL A 1 92 ? 37.347 10.021 71.613 1.00 9.89 92 VAL A C 1
ATOM 643 O O . VAL A 1 92 ? 38.307 9.572 72.263 1.00 11.07 92 VAL A O 1
ATOM 647 N N . GLY A 1 93 ? 36.920 9.423 70.493 1.00 10.19 93 GLY A N 1
ATOM 648 C CA . GLY A 1 93 ? 37.497 8.188 69.933 1.00 10.21 93 GLY A CA 1
ATOM 649 C C . GLY A 1 93 ? 38.544 8.493 68.887 1.00 10.87 93 GLY A C 1
ATOM 650 O O . GLY A 1 93 ? 38.942 9.676 68.669 1.00 11.90 93 GLY A O 1
ATOM 651 N N . SER A 1 94 ? 38.959 7.434 68.225 1.00 10.42 94 SER A N 1
ATOM 652 C CA . SER A 1 94 ? 39.936 7.471 67.148 1.00 10.68 94 SER A CA 1
ATOM 653 C C . SER A 1 94 ? 39.469 6.550 66.030 1.00 10.77 94 SER A C 1
ATOM 654 O O . SER A 1 94 ? 40.019 5.441 65.851 1.00 13.17 94 SER A O 1
ATOM 657 N N . HIS A 1 95 ? 38.431 6.954 65.358 1.00 10.64 95 HIS A N 1
ATOM 658 C CA . HIS A 1 95 ? 37.808 6.114 64.313 1.00 10.31 95 HIS A CA 1
ATOM 659 C C . HIS A 1 95 ? 37.537 6.863 63.027 1.00 10.70 95 HIS A C 1
ATOM 660 O O . HIS A 1 95 ? 37.478 6.176 61.987 1.00 12.75 95 HIS A O 1
ATOM 667 N N . ALA A 1 96 ? 37.389 8.186 63.011 1.00 11.56 96 ALA A N 1
ATOM 668 C CA . ALA A 1 96 ? 37.045 8.927 61.768 1.00 13.26 96 ALA A CA 1
ATOM 669 C C . ALA A 1 96 ? 37.648 10.333 61.908 1.00 12.72 96 ALA A C 1
ATOM 670 O O . ALA A 1 96 ? 36.962 11.253 62.335 1.00 12.83 96 ALA A O 1
ATOM 672 N N . PRO A 1 97 ? 38.974 10.488 61.634 1.00 14.00 97 PRO A N 1
ATOM 673 C CA . PRO A 1 97 ? 39.592 11.793 61.771 1.00 13.64 97 PRO A CA 1
ATOM 674 C C . PRO A 1 97 ? 38.781 12.874 61.021 1.00 13.81 97 PRO A C 1
ATOM 675 O O . PRO A 1 97 ? 38.398 12.711 59.868 1.00 17.09 97 PRO A O 1
ATOM 679 N N . GLY A 1 98 ? 38.527 13.959 61.718 1.00 13.48 98 GLY A N 1
ATOM 680 C CA . GLY A 1 98 ? 37.730 15.070 61.252 1.00 13.67 98 GLY A CA 1
ATOM 681 C C . GLY A 1 98 ? 36.371 15.127 61.864 1.00 13.54 98 GLY A C 1
ATOM 682 O O . GLY A 1 98 ? 35.864 16.251 61.997 1.00 16.06 98 GLY A O 1
ATOM 683 N N . VAL A 1 99 ? 35.832 13.980 62.326 1.00 12.38 99 VAL A N 1
ATOM 684 C CA . VAL A 1 99 ? 34.534 14.027 63.052 1.00 11.26 99 VAL A CA 1
ATOM 685 C C . VAL A 1 99 ? 34.635 13.289 64.397 1.00 11.21 99 VAL A C 1
ATOM 686 O O . VAL A 1 99 ? 33.611 13.035 65.022 1.00 11.76 99 VAL A O 1
ATOM 690 N N . ASN A 1 100 ? 35.842 13.013 64.878 1.00 10.38 100 ASN A N 1
ATOM 691 C CA . ASN A 1 100 ? 35.948 12.242 66.105 1.00 9.88 100 ASN A CA 1
ATOM 692 C C . ASN A 1 100 ? 35.335 12.952 67.293 1.00 11.96 100 ASN A C 1
ATOM 693 O O . ASN A 1 100 ? 34.704 12.315 68.139 1.00 12.15 100 ASN A O 1
ATOM 698 N N . ALA A 1 101 ? 35.395 14.278 67.371 1.00 11.01 101 ALA A N 1
ATOM 699 C CA . ALA A 1 101 ? 34.840 14.999 68.524 1.00 11.33 101 ALA A CA 1
ATOM 700 C C . ALA A 1 101 ? 33.329 15.012 68.507 1.00 11.45 101 ALA A C 1
ATOM 701 O O . ALA A 1 101 ? 32.734 15.426 69.514 1.00 13.61 101 ALA A O 1
ATOM 703 N N . ARG A 1 102 ? 32.698 14.618 67.414 1.00 10.83 102 ARG A N 1
ATOM 704 C CA A ARG A 1 102 ? 31.234 14.683 67.246 0.50 10.90 102 ARG A CA 1
ATOM 705 C CA B ARG A 1 102 ? 31.225 14.634 67.395 0.50 11.05 102 ARG A CA 1
ATOM 706 C C . ARG A 1 102 ? 30.601 13.319 66.906 1.00 10.33 102 ARG A C 1
ATOM 707 O O . ARG A 1 102 ? 29.380 13.299 66.692 1.00 11.91 102 ARG A O 1
ATOM 722 N N . ALA A 1 103 ? 31.364 12.244 66.839 1.00 9.68 103 ALA A N 1
ATOM 723 C CA . ALA A 1 103 ? 30.824 10.975 66.332 1.00 10.30 103 ALA A CA 1
ATOM 724 C C . ALA A 1 103 ? 31.126 9.809 67.241 1.00 9.58 103 ALA A C 1
ATOM 725 O O . ALA A 1 103 ? 32.298 9.541 67.534 1.00 10.32 103 ALA A O 1
ATOM 727 N N . PHE A 1 104 ? 30.092 9.063 67.579 1.00 9.49 104 PHE A N 1
ATOM 728 C CA . PHE A 1 104 ? 30.305 7.672 68.036 1.00 9.79 104 PHE A CA 1
ATOM 729 C C . PHE A 1 104 ? 30.761 6.795 66.912 1.00 8.81 104 PHE A C 1
ATOM 730 O O . PHE A 1 104 ? 30.331 6.950 65.762 1.00 11.04 104 PHE A O 1
ATOM 738 N N . GLY A 1 105 ? 31.677 5.918 67.238 1.00 9.10 105 GLY A N 1
ATOM 739 C CA . GLY A 1 105 ? 32.164 4.919 66.267 1.00 9.38 105 GLY A CA 1
ATOM 740 C C . GLY A 1 105 ? 31.767 3.534 66.704 1.00 9.25 105 GLY A C 1
ATOM 741 O O . GLY A 1 105 ? 32.093 3.075 67.816 1.00 10.61 105 GLY A O 1
ATOM 742 N N . ILE A 1 106 ? 31.017 2.806 65.852 1.00 8.55 106 ILE A N 1
ATOM 743 C CA . ILE A 1 1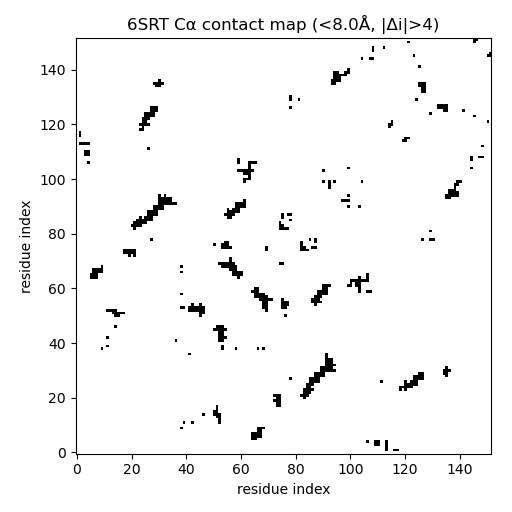06 ? 30.537 1.431 66.103 1.00 9.45 106 ILE A CA 1
ATOM 744 C C . ILE A 1 106 ? 31.142 0.543 65.059 1.00 9.26 106 ILE A C 1
ATOM 745 O O . ILE A 1 106 ? 30.829 0.704 63.876 1.00 10.23 106 ILE A O 1
ATOM 750 N N . ALA A 1 107 ? 31.998 -0.372 65.475 1.00 8.75 107 ALA A N 1
ATOM 751 C CA . ALA A 1 107 ? 32.623 -1.333 64.582 1.00 9.43 107 ALA A CA 1
ATOM 752 C C . ALA A 1 107 ? 31.933 -2.671 64.709 1.00 9.28 107 ALA A C 1
ATOM 753 O O . ALA A 1 107 ? 31.620 -3.101 65.817 1.00 11.34 107 ALA A O 1
ATOM 755 N N . SER A 1 108 ? 31.815 -3.366 63.593 1.00 9.89 108 SER A N 1
ATOM 756 C CA . SER A 1 108 ? 31.305 -4.743 63.469 1.00 10.46 108 SER A CA 1
ATOM 757 C C . SER A 1 108 ? 32.399 -5.623 62.947 1.00 10.69 108 SER A C 1
ATOM 758 O O . SER A 1 108 ? 33.071 -5.287 61.970 1.00 10.55 108 SER A O 1
ATOM 761 N N . GLU A 1 109 ? 32.570 -6.776 63.571 1.00 11.05 109 GLU A N 1
ATOM 762 C CA . GLU A 1 109 ? 33.577 -7.757 63.187 1.00 11.28 109 GLU A CA 1
ATOM 763 C C . GLU A 1 109 ? 33.274 -8.342 61.817 1.00 11.66 109 GLU A C 1
ATOM 764 O O . GLU A 1 109 ? 32.246 -9.054 61.664 1.00 12.58 109 GLU A O 1
ATOM 770 N N . GLY A 1 110 ? 34.162 -8.159 60.843 1.00 11.79 110 GLY A N 1
ATOM 771 C CA . GLY A 1 110 ? 33.979 -8.711 59.496 1.00 12.36 110 GLY A CA 1
ATOM 772 C C . GLY A 1 110 ? 34.561 -7.817 58.452 1.00 11.04 110 GLY A C 1
ATOM 773 O O . GLY A 1 110 ? 34.958 -6.676 58.704 1.00 11.28 110 GLY A O 1
ATOM 774 N N . ASN A 1 111 ? 34.627 -8.399 57.254 1.00 11.49 111 ASN A N 1
ATOM 775 C CA . ASN A 1 111 ? 34.983 -7.666 56.033 1.00 10.78 111 ASN A CA 1
ATOM 776 C C . ASN A 1 111 ? 33.722 -7.704 55.167 1.00 10.49 111 ASN A C 1
ATOM 777 O O . ASN A 1 111 ? 33.494 -8.702 54.453 1.00 11.84 111 ASN A O 1
ATOM 782 N N . PHE A 1 112 ? 32.933 -6.632 55.218 1.00 11.13 112 PHE A N 1
ATOM 783 C CA . PHE A 1 112 ? 31.631 -6.674 54.519 1.00 10.87 112 PHE A CA 1
ATOM 784 C C . PHE A 1 112 ? 31.744 -6.387 53.032 1.00 12.88 112 PHE A C 1
ATOM 785 O O . PHE A 1 112 ? 30.695 -6.341 52.389 1.00 13.89 112 PHE A O 1
ATOM 793 N N . ASN A 1 113 ? 32.957 -6.314 52.480 1.00 12.33 113 ASN A N 1
ATOM 794 C CA . ASN A 1 113 ? 33.094 -6.499 51.018 1.00 13.17 113 ASN A CA 1
ATOM 795 C C . ASN A 1 113 ? 32.889 -7.943 50.610 1.00 13.66 113 ASN A C 1
ATOM 796 O O . ASN A 1 113 ? 32.612 -8.132 49.453 1.00 16.49 113 ASN A O 1
ATOM 801 N N A GLU A 1 114 ? 32.933 -8.891 51.537 0.50 12.41 114 GLU A N 1
ATOM 802 N N B GLU A 1 114 ? 32.961 -8.873 51.520 0.50 11.97 114 GLU A N 1
ATOM 803 C CA A GLU A 1 114 ? 32.982 -10.350 51.250 0.50 12.80 114 GLU A CA 1
ATOM 804 C CA B GLU A 1 114 ? 32.789 -10.282 51.146 0.50 13.64 114 GLU A CA 1
ATOM 805 C C A GLU A 1 114 ? 32.055 -11.196 52.119 0.50 13.97 114 GLU A C 1
ATOM 806 C C B GLU A 1 114 ? 31.607 -10.890 51.875 0.50 14.88 114 GLU A C 1
ATOM 807 O O A GLU A 1 114 ? 31.984 -12.452 51.891 0.50 13.34 114 GLU A O 1
ATOM 808 O O B GLU A 1 114 ? 30.861 -11.622 51.329 0.50 17.26 114 GLU A O 1
ATOM 819 N N A GLU A 1 115 ? 31.455 -10.540 53.099 0.50 16.16 115 GLU A N 1
ATOM 820 N N B GLU A 1 115 ? 31.447 -10.666 53.142 0.50 13.78 115 GLU A N 1
ATOM 821 C CA A GLU A 1 115 ? 30.672 -11.158 54.193 0.50 15.89 115 GLU A CA 1
ATOM 822 C CA B GLU A 1 115 ? 30.346 -11.367 53.791 0.50 13.47 115 GLU A CA 1
ATOM 823 C C A GLU A 1 115 ? 29.389 -10.330 54.307 0.50 14.83 115 GLU A C 1
ATOM 824 C C B GLU A 1 115 ? 29.293 -10.357 54.191 0.50 12.69 115 GLU A C 1
ATOM 825 O O A GLU A 1 115 ? 29.388 -9.180 53.846 0.50 13.95 115 GLU A O 1
ATOM 826 O O B GLU A 1 115 ? 29.438 -9.166 53.925 0.50 12.76 115 GLU A O 1
ATOM 837 N N . TYR A 1 116 ? 28.387 -10.887 54.990 1.00 14.11 116 TYR A N 1
ATOM 838 C CA . TYR A 1 116 ? 27.234 -10.133 55.458 1.00 13.84 116 TYR A CA 1
ATOM 839 C C . TYR A 1 116 ? 27.255 -10.125 56.961 1.00 13.11 116 TYR A C 1
ATOM 840 O O . TYR A 1 116 ? 27.780 -11.038 57.610 1.00 14.22 116 TYR A O 1
ATOM 849 N N . VAL A 1 117 ? 26.674 -9.082 57.572 1.00 12.97 117 VAL A N 1
ATOM 850 C CA . VAL A 1 117 ? 26.504 -9.043 59.038 1.00 13.38 117 VAL A CA 1
ATOM 851 C C . VAL A 1 117 ? 25.652 -10.240 59.414 1.00 13.26 117 VAL A C 1
ATOM 852 O O . VAL A 1 117 ? 24.700 -10.616 58.679 1.00 16.61 117 VAL A O 1
ATOM 856 N N . THR A 1 118 ? 25.956 -10.791 60.559 1.00 13.33 118 THR A N 1
ATOM 857 C CA . THR A 1 118 ? 25.151 -11.900 61.084 1.00 14.78 118 THR A CA 1
ATOM 858 C C . THR A 1 118 ? 23.832 -11.345 61.612 1.00 14.77 118 THR A C 1
ATOM 859 O O . THR A 1 118 ? 23.701 -10.144 61.915 1.00 14.29 118 THR A O 1
ATOM 863 N N . PRO A 1 119 ? 22.810 -12.211 61.745 1.00 15.47 119 PRO A N 1
ATOM 864 C CA . PRO A 1 119 ? 21.571 -11.763 62.374 1.00 16.69 119 PRO A CA 1
ATOM 865 C C . PRO A 1 119 ? 21.767 -11.206 63.777 1.00 13.88 119 PRO A C 1
ATOM 866 O O . PRO A 1 119 ? 21.111 -10.209 64.122 1.00 14.91 119 PRO A O 1
ATOM 870 N N . GLN A 1 120 ? 22.692 -11.772 64.501 1.00 14.29 120 GLN A N 1
ATOM 871 C CA . GLN A 1 120 ? 22.978 -11.292 65.857 1.00 16.26 120 GLN A CA 1
ATOM 872 C C . GLN A 1 120 ? 23.656 -9.925 65.841 1.00 14.77 120 GLN A C 1
ATOM 873 O O . GLN A 1 120 ? 23.347 -9.041 66.657 1.00 14.73 120 GLN A O 1
ATOM 879 N N . GLN A 1 121 ? 24.534 -9.710 64.873 1.00 13.27 121 GLN A N 1
ATOM 880 C CA . GLN A 1 121 ? 25.105 -8.368 64.682 1.00 12.81 121 GLN A CA 1
ATOM 881 C C . GLN A 1 121 ? 24.041 -7.353 64.323 1.00 13.30 121 GLN A C 1
ATOM 882 O O . GLN A 1 121 ? 24.045 -6.245 64.863 1.00 13.50 121 GLN A O 1
ATOM 888 N N . MET A 1 122 ? 23.122 -7.717 63.443 1.00 12.86 122 MET A N 1
ATOM 889 C CA A MET A 1 122 ? 22.042 -6.793 63.055 0.50 14.41 122 MET A CA 1
ATOM 890 C CA B MET A 1 122 ? 22.052 -6.775 63.060 0.50 14.59 122 MET A CA 1
ATOM 891 C C . MET A 1 122 ? 21.235 -6.414 64.310 1.00 13.14 122 MET A C 1
ATOM 892 O O . MET A 1 122 ? 20.912 -5.234 64.492 1.00 14.62 122 MET A O 1
ATOM 901 N N . THR A 1 123 ? 20.818 -7.404 65.085 1.00 14.10 123 THR A N 1
ATOM 902 C CA . THR A 1 123 ? 20.029 -7.160 66.312 1.00 15.40 123 THR A CA 1
ATOM 903 C C . THR A 1 123 ? 20.773 -6.181 67.213 1.00 14.71 123 THR A C 1
ATOM 904 O O . THR A 1 123 ? 20.147 -5.224 67.707 1.00 14.87 123 THR A O 1
ATOM 908 N N . SER A 1 124 ? 22.050 -6.442 67.433 1.00 12.79 124 SER A N 1
ATOM 909 C CA . SER A 1 124 ? 22.868 -5.590 68.311 1.00 13.04 124 SER A CA 1
ATOM 910 C C . SER A 1 124 ? 23.032 -4.199 67.676 1.00 12.04 124 SER A C 1
ATOM 911 O O . SER A 1 124 ? 22.988 -3.158 68.414 1.00 12.94 124 SER A O 1
ATOM 914 N N . LEU A 1 125 ? 23.270 -4.093 66.372 1.00 12.78 125 LEU A N 1
ATOM 915 C CA . LEU A 1 125 ? 23.430 -2.788 65.714 1.00 11.88 125 LEU A CA 1
ATOM 916 C C . LEU A 1 125 ? 22.175 -1.963 65.947 1.00 12.19 125 LEU A C 1
ATOM 917 O O . LEU A 1 125 ? 22.259 -0.737 66.233 1.00 12.95 125 LEU A O 1
ATOM 922 N N . ILE A 1 126 ? 20.991 -2.511 65.781 1.00 12.74 126 ILE A N 1
ATOM 923 C CA . ILE A 1 126 ? 19.751 -1.745 65.949 1.00 13.91 126 ILE A CA 1
ATOM 924 C C . ILE A 1 126 ? 19.599 -1.348 67.412 1.00 12.11 126 ILE A C 1
ATOM 925 O O . ILE A 1 126 ? 19.257 -0.173 67.688 1.00 14.31 126 ILE A O 1
ATOM 930 N N . ALA A 1 127 ? 19.769 -2.286 68.327 1.00 12.79 127 ALA A N 1
ATOM 931 C CA . ALA A 1 127 ? 19.519 -1.985 69.740 1.00 13.17 127 ALA A CA 1
ATOM 932 C C . ALA A 1 127 ? 20.514 -0.928 70.220 1.00 12.35 127 ALA A C 1
ATOM 933 O O . ALA A 1 127 ? 20.117 0.023 70.947 1.00 13.09 127 ALA A O 1
ATOM 935 N N . LEU A 1 128 ? 21.766 -1.059 69.884 1.00 12.15 128 LEU A N 1
ATOM 936 C CA . LEU A 1 128 ? 22.777 -0.123 70.356 1.00 11.61 128 LEU A CA 1
ATOM 937 C C . LEU A 1 128 ? 22.562 1.243 69.691 1.00 11.06 128 LEU A C 1
ATOM 938 O O . LEU A 1 128 ? 22.679 2.292 70.381 1.00 11.57 128 LEU A O 1
ATOM 943 N N . SER A 1 129 ? 22.279 1.265 68.401 1.00 11.12 129 SER A N 1
ATOM 944 C CA . SER A 1 129 ? 22.053 2.569 67.743 1.00 11.07 129 SER A CA 1
ATOM 945 C C . SER A 1 129 ? 20.845 3.293 68.374 1.00 11.12 129 SER A C 1
ATOM 946 O O . SER A 1 129 ? 20.965 4.494 68.637 1.00 11.80 129 SER A O 1
ATOM 949 N N . ARG A 1 130 ? 19.749 2.601 68.573 1.00 11.20 130 ARG A N 1
ATOM 950 C CA . ARG A 1 130 ? 18.578 3.259 69.146 1.00 12.89 130 ARG A CA 1
ATOM 951 C C . ARG A 1 130 ? 18.887 3.780 70.554 1.00 12.10 130 ARG A C 1
ATOM 952 O O . ARG A 1 130 ? 18.480 4.874 70.953 1.00 12.90 130 ARG A O 1
ATOM 960 N N . TYR A 1 131 ? 19.619 2.998 71.337 1.00 11.57 131 TYR A N 1
ATOM 961 C CA . TYR A 1 131 ? 20.055 3.440 72.668 1.00 13.07 131 TYR A CA 1
ATOM 962 C C . TYR A 1 131 ? 20.812 4.778 72.595 1.00 11.18 131 TYR A C 1
ATOM 963 O O . TYR A 1 131 ? 20.496 5.733 73.342 1.00 12.56 131 TYR A O 1
ATOM 972 N N . LEU A 1 132 ? 21.798 4.863 71.708 1.00 11.11 132 LEU A N 1
ATOM 973 C CA . LEU A 1 132 ? 22.575 6.095 71.567 1.00 11.04 132 LEU A CA 1
ATOM 974 C C . LEU A 1 132 ? 21.752 7.234 71.015 1.00 11.27 132 LEU A C 1
ATOM 975 O O . LEU A 1 132 ? 21.925 8.380 71.443 1.00 11.53 132 LEU A O 1
ATOM 980 N N . MET A 1 133 ? 20.911 6.901 70.039 1.00 11.26 133 MET A N 1
ATOM 981 C CA . MET A 1 133 ? 20.089 7.965 69.422 1.00 11.73 133 MET A CA 1
ATOM 982 C C . MET A 1 133 ? 19.162 8.611 70.449 1.00 11.48 133 MET A C 1
ATOM 983 O O . MET A 1 133 ? 19.025 9.841 70.498 1.00 12.95 133 MET A O 1
ATOM 988 N N . ASN A 1 134 ? 18.546 7.772 71.271 1.00 12.37 134 ASN A N 1
ATOM 989 C CA . ASN A 1 134 ? 17.611 8.308 72.274 1.00 12.96 134 ASN A CA 1
ATOM 990 C C . ASN A 1 134 ? 18.393 9.008 73.389 1.00 12.22 134 ASN A C 1
ATOM 991 O O . ASN A 1 134 ? 17.924 10.059 73.868 1.00 14.00 134 ASN A O 1
ATOM 996 N N . LYS A 1 135 ? 19.508 8.423 73.842 1.00 11.99 135 LYS A N 1
ATOM 997 C CA . LYS A 1 135 ? 20.215 9.042 74.970 1.00 11.82 135 LYS A CA 1
ATOM 998 C C . LYS A 1 135 ? 20.827 10.388 74.617 1.00 11.65 135 LYS A C 1
ATOM 999 O O . LYS A 1 135 ? 20.835 11.320 75.436 1.00 12.34 135 LYS A O 1
ATOM 1005 N N . TYR A 1 136 ? 21.316 10.519 73.377 1.00 11.12 136 TYR A N 1
ATOM 1006 C CA . TYR A 1 136 ? 22.047 11.718 72.989 1.00 11.48 136 TYR A CA 1
ATOM 1007 C C . TYR A 1 136 ? 21.317 12.638 71.985 1.00 12.08 136 TYR A C 1
ATOM 1008 O O . TYR A 1 136 ? 21.851 13.680 71.567 1.00 13.72 136 TYR A O 1
ATOM 1017 N N . ASN A 1 137 ? 20.079 12.247 71.601 1.00 12.24 137 ASN A N 1
ATOM 1018 C CA . ASN A 1 137 ? 19.279 12.996 70.609 1.00 13.94 137 ASN A CA 1
ATOM 1019 C C . ASN A 1 137 ? 20.016 13.061 69.280 1.00 13.11 137 ASN A C 1
ATOM 1020 O O . ASN A 1 137 ? 20.133 14.098 68.691 1.00 15.97 137 ASN A O 1
ATOM 1025 N N . ILE A 1 138 ? 20.474 11.897 68.815 1.00 13.23 138 ILE A N 1
ATOM 1026 C CA . ILE A 1 138 ? 21.188 11.780 67.527 1.00 12.89 138 ILE A CA 1
ATOM 1027 C C . ILE A 1 138 ? 20.224 11.246 66.486 1.00 11.73 138 ILE A C 1
ATOM 1028 O O . ILE A 1 138 ? 19.547 10.225 66.709 1.00 13.78 138 ILE A O 1
ATOM 1033 N N . THR A 1 139 ? 20.219 11.923 65.322 1.00 13.99 139 THR A N 1
ATOM 1034 C CA . THR A 1 139 ? 19.474 11.504 64.114 1.00 17.78 139 THR A CA 1
ATOM 1035 C C . THR A 1 139 ? 20.384 11.229 62.900 1.00 16.70 139 THR A C 1
ATOM 1036 O O . THR A 1 139 ? 19.896 10.684 61.925 1.00 24.01 139 THR A O 1
ATOM 1040 N N . ASP A 1 140 ? 21.656 11.577 62.971 1.00 14.28 140 ASP A N 1
ATOM 1041 C CA . ASP A 1 140 ? 22.576 11.518 61.858 1.00 14.77 140 ASP A CA 1
ATOM 1042 C C . ASP A 1 140 ? 23.409 10.229 61.896 1.00 12.25 140 ASP A C 1
ATOM 1043 O O . ASP A 1 140 ? 24.274 10.100 62.781 1.00 13.82 140 ASP A O 1
ATOM 1048 N N . LEU A 1 141 ? 23.084 9.305 61.023 1.00 12.19 141 LEU A N 1
ATOM 1049 C CA . LEU A 1 141 ? 23.764 8.025 60.842 1.00 11.57 141 LEU A CA 1
ATOM 1050 C C . LEU A 1 141 ? 24.588 8.071 59.592 1.00 12.35 141 LEU A C 1
ATOM 1051 O O . LEU A 1 141 ? 24.073 8.458 58.521 1.00 14.64 141 LEU A O 1
ATOM 1056 N N . LYS A 1 142 ? 25.832 7.640 59.702 1.00 11.03 142 LYS A N 1
ATOM 1057 C CA . LYS A 1 142 ? 26.750 7.671 58.566 1.00 11.67 142 LYS A CA 1
ATOM 1058 C C . LYS A 1 142 ? 27.625 6.441 58.496 1.00 10.47 142 LYS A C 1
ATOM 1059 O O . LYS A 1 142 ? 27.943 5.827 59.518 1.00 11.47 142 LYS A O 1
ATOM 1065 N N . ARG A 1 143 ? 28.011 6.049 57.306 1.00 11.71 143 ARG A N 1
ATOM 1066 C CA . ARG A 1 143 ? 29.053 5.055 57.108 1.00 11.08 143 ARG A CA 1
ATOM 1067 C C . ARG A 1 143 ? 30.421 5.751 57.194 1.00 11.24 143 ARG A C 1
ATOM 1068 O O . ARG A 1 143 ? 30.533 6.951 56.828 1.00 12.53 143 ARG A O 1
ATOM 1076 N N . HIS A 1 144 ? 31.474 5.015 57.554 1.00 10.80 144 HIS A N 1
ATOM 1077 C CA . HIS A 1 144 ? 32.832 5.620 57.502 1.00 11.54 144 HIS A CA 1
ATOM 1078 C C . HIS A 1 144 ? 33.099 6.250 56.121 1.00 11.69 144 HIS A C 1
ATOM 1079 O O . HIS A 1 144 ? 33.596 7.363 56.029 1.00 12.54 144 HIS A O 1
ATOM 1086 N N . LYS A 1 145 ? 32.716 5.543 55.057 1.00 11.56 145 LYS A N 1
ATOM 1087 C CA . LYS A 1 145 ? 32.978 6.019 53.672 1.00 13.08 145 LYS A CA 1
ATOM 1088 C C . LYS A 1 145 ? 32.180 7.296 53.339 1.00 13.60 145 LYS A C 1
ATOM 1089 O O . LYS A 1 145 ? 32.534 7.939 52.341 1.00 15.47 145 LYS A O 1
ATOM 1095 N N . ASP A 1 146 ? 31.199 7.686 54.157 1.00 13.64 146 ASP A N 1
ATOM 1096 C CA . ASP A 1 146 ? 30.428 8.935 53.950 1.00 15.13 146 ASP A CA 1
ATOM 1097 C C . ASP A 1 146 ? 31.214 10.123 54.487 1.00 16.55 146 ASP A C 1
ATOM 1098 O O . ASP A 1 146 ? 30.821 11.260 54.201 1.00 20.72 146 ASP A O 1
ATOM 1103 N N . VAL A 1 147 ? 32.199 9.915 55.357 1.00 15.40 147 VAL A N 1
ATOM 1104 C CA . VAL A 1 147 ? 32.941 11.017 56.011 1.00 15.98 147 VAL A CA 1
ATOM 1105 C C . VAL A 1 147 ? 34.396 11.046 55.632 1.00 17.76 147 VAL A C 1
ATOM 1106 O O . VAL A 1 147 ? 35.060 12.069 55.861 1.00 21.53 147 VAL A O 1
ATOM 1110 N N . ARG A 1 148 ? 34.916 9.939 55.098 1.00 17.03 148 ARG A N 1
ATOM 1111 C CA . ARG A 1 148 ? 36.332 9.777 54.728 1.00 16.34 148 ARG A CA 1
ATOM 1112 C C . ARG A 1 148 ? 36.422 8.877 53.488 1.00 16.42 148 ARG A C 1
ATOM 1113 O O . ARG A 1 148 ? 35.504 8.162 53.211 1.00 17.40 148 ARG A O 1
ATOM 1121 N N . GLN A 1 149 ? 37.538 8.953 52.775 1.00 18.88 149 GLN A N 1
ATOM 1122 C CA . GLN A 1 149 ? 37.801 8.096 51.620 1.00 17.73 149 GLN A CA 1
ATOM 1123 C C . GLN A 1 149 ? 38.250 6.720 52.132 1.00 16.61 149 GLN A C 1
ATOM 1124 O O . GLN A 1 149 ? 39.374 6.565 52.628 1.00 20.33 149 GLN A O 1
ATOM 1130 N N . THR A 1 150 ? 37.380 5.716 52.025 1.00 16.43 150 THR A N 1
ATOM 1131 C CA . THR A 1 150 ? 37.606 4.349 52.514 1.00 15.91 150 THR A CA 1
ATOM 1132 C C . THR A 1 150 ? 36.529 3.486 51.910 1.00 15.25 150 THR A C 1
ATOM 1133 O O . THR A 1 150 ? 35.449 3.962 51.532 1.00 16.49 150 THR A O 1
ATOM 1137 N N . GLU A 1 151 ? 36.762 2.198 51.873 1.00 15.44 151 GLU A N 1
ATOM 1138 C CA . GLU A 1 151 ? 35.685 1.216 51.538 1.00 16.03 151 GLU A CA 1
ATOM 1139 C C . GLU A 1 151 ? 34.929 0.847 52.807 1.00 14.35 151 GLU A C 1
ATOM 1140 O O . GLU A 1 151 ? 33.859 0.203 52.697 1.00 15.45 151 GLU A O 1
ATOM 1146 N N . CYS A 1 152 ? 35.423 1.134 54.007 1.00 12.54 152 CYS A N 1
ATOM 1147 C CA . CYS A 1 152 ? 34.745 0.784 55.257 1.00 11.72 152 CYS A CA 1
ATOM 1148 C C . CYS A 1 152 ? 33.385 1.471 55.292 1.00 12.18 152 CYS A C 1
ATOM 1149 O O . CYS A 1 152 ? 33.290 2.681 54.965 1.00 12.51 152 CYS A O 1
ATOM 1152 N N . PRO A 1 153 ? 32.270 0.810 55.680 1.00 11.82 153 PRO A N 1
ATOM 1153 C CA . PRO A 1 153 ? 32.185 -0.520 56.359 1.00 11.76 153 PRO A CA 1
ATOM 1154 C C . PRO A 1 153 ? 31.891 -1.710 55.453 1.00 11.91 153 PRO A C 1
ATOM 1155 O O . PRO A 1 153 ? 31.361 -2.701 55.951 1.00 12.06 153 PRO A O 1
ATOM 1159 N N . GLY A 1 154 ? 32.265 -1.589 54.176 1.00 12.33 154 GLY A N 1
ATOM 1160 C CA . GLY A 1 154 ? 32.161 -2.714 53.256 1.00 12.99 154 GLY A CA 1
ATOM 1161 C C . GLY A 1 154 ? 30.883 -2.704 52.447 1.00 13.32 154 GLY A C 1
ATOM 1162 O O . GLY A 1 154 ? 29.835 -2.217 52.883 1.00 13.14 154 GLY A O 1
ATOM 1163 N N . ASN A 1 155 ? 30.961 -3.271 51.245 1.00 13.92 155 ASN A N 1
ATOM 1164 C CA . ASN A 1 155 ? 29.872 -3.122 50.265 1.00 14.74 155 ASN A CA 1
ATOM 1165 C C . ASN A 1 155 ? 28.565 -3.662 50.747 1.00 15.41 155 ASN A C 1
ATOM 1166 O O . ASN A 1 155 ? 27.502 -3.134 50.369 1.00 17.59 155 ASN A O 1
ATOM 1171 N N . ASN A 1 156 ? 28.618 -4.775 51.468 1.00 13.77 156 ASN A N 1
ATOM 1172 C CA . ASN A 1 156 ? 27.404 -5.455 51.934 1.00 13.50 156 ASN A CA 1
ATOM 1173 C C . ASN A 1 156 ? 26.870 -4.921 53.253 1.00 13.72 156 ASN A C 1
ATOM 1174 O O . ASN A 1 156 ? 25.869 -5.436 53.723 1.00 14.24 156 ASN A O 1
ATOM 1179 N N . PHE A 1 157 ? 27.523 -3.937 53.860 1.00 13.02 157 PHE A N 1
ATOM 1180 C CA . PHE A 1 157 ? 27.042 -3.465 55.200 1.00 13.24 157 PHE A CA 1
ATOM 1181 C C . PHE A 1 157 ? 25.624 -2.934 55.009 1.00 13.01 157 PHE A C 1
ATOM 1182 O O . PHE A 1 157 ? 25.388 -2.190 54.054 1.00 14.15 157 PHE A O 1
ATOM 1190 N N . PRO A 1 158 ? 24.665 -3.367 55.847 1.00 12.86 158 PRO A N 1
ATOM 1191 C CA . PRO A 1 158 ? 23.243 -3.145 55.554 1.00 13.52 158 PRO A CA 1
ATOM 1192 C C . PRO A 1 158 ? 22.728 -1.790 56.034 1.00 12.64 158 PRO A C 1
ATOM 1193 O O . PRO A 1 158 ? 21.830 -1.658 56.855 1.00 13.73 158 PRO A O 1
ATOM 1197 N N . PHE A 1 159 ? 23.412 -0.761 55.557 1.00 12.93 159 PHE A N 1
ATOM 1198 C CA . PHE A 1 159 ? 23.147 0.626 56.018 1.00 13.24 159 PHE A CA 1
ATOM 1199 C C . PHE A 1 159 ? 21.717 1.098 55.780 1.00 13.29 159 PHE A C 1
ATOM 1200 O O . PHE A 1 159 ? 21.114 1.679 56.669 1.00 14.49 159 PHE A O 1
ATOM 1208 N N . GLU A 1 160 ? 21.222 0.874 54.566 1.00 14.75 160 GLU A N 1
ATOM 1209 C CA . GLU A 1 160 ? 19.834 1.309 54.263 1.00 17.48 160 GLU A CA 1
ATOM 1210 C C . GLU A 1 160 ? 18.864 0.524 55.134 1.00 15.34 160 GLU A C 1
ATOM 1211 O O . GLU A 1 160 ? 17.863 1.130 55.599 1.00 16.74 160 GLU A O 1
ATOM 1217 N N . GLU A 1 161 ? 19.086 -0.760 55.352 1.00 14.74 161 GLU A N 1
ATOM 1218 C CA . GLU A 1 161 ? 18.178 -1.529 56.234 1.00 14.99 161 GLU A CA 1
ATOM 1219 C C . GLU A 1 161 ? 18.246 -1.032 57.673 1.00 13.11 161 GLU A C 1
ATOM 1220 O O . GLU A 1 161 ? 17.209 -0.947 58.329 1.00 15.02 161 GLU A O 1
ATOM 1226 N N . ILE A 1 162 ? 19.432 -0.688 58.172 1.00 13.16 162 ILE A N 1
ATOM 1227 C CA . ILE A 1 162 ? 19.577 -0.138 59.549 1.00 12.61 162 ILE A CA 1
ATOM 1228 C C . ILE A 1 162 ? 18.762 1.140 59.605 1.00 12.14 162 ILE A C 1
ATOM 1229 O O . ILE A 1 162 ? 18.001 1.339 60.558 1.00 13.16 162 ILE A O 1
ATOM 1234 N N . LYS A 1 163 ? 18.940 2.027 58.632 1.00 12.75 163 LYS A N 1
ATOM 1235 C CA . LYS A 1 163 ? 18.226 3.332 58.679 1.00 15.00 163 LYS A CA 1
ATOM 1236 C C . LYS A 1 163 ? 16.718 3.066 58.647 1.00 13.81 163 LYS A C 1
ATOM 1237 O O . LYS A 1 163 ? 15.945 3.737 59.370 1.00 15.54 163 LYS A O 1
ATOM 1243 N N . ALA A 1 164 ? 16.263 2.124 57.846 1.00 14.78 164 ALA A N 1
ATOM 1244 C CA . ALA A 1 164 ? 14.827 1.814 57.730 1.00 15.94 164 ALA A CA 1
ATOM 1245 C C . ALA A 1 164 ? 14.272 1.305 59.063 1.00 14.73 164 ALA A C 1
ATOM 1246 O O . ALA A 1 164 ? 13.208 1.816 59.513 1.00 17.66 164 ALA A O 1
ATOM 1248 N N . LYS A 1 165 ? 14.966 0.372 59.729 1.00 14.80 165 LYS A N 1
ATOM 1249 C CA . LYS A 1 165 ? 14.508 -0.149 61.011 1.00 14.81 165 LYS A CA 1
ATOM 1250 C C . LYS A 1 165 ? 14.495 0.940 62.077 1.00 13.77 165 LYS A C 1
ATOM 1251 O O . LYS A 1 165 ? 13.642 0.869 62.960 1.00 15.74 165 LYS A O 1
ATOM 1257 N N . LEU A 1 166 ? 15.421 1.870 62.008 1.00 13.03 166 LEU A N 1
ATOM 1258 C CA . LEU A 1 166 ? 15.484 2.978 62.989 1.00 12.32 166 LEU A CA 1
ATOM 1259 C C . LEU A 1 166 ? 14.616 4.160 62.602 1.00 13.36 166 LEU A C 1
ATOM 1260 O O . LEU A 1 166 ? 14.593 5.146 63.347 1.00 14.98 166 LEU A O 1
ATOM 1265 N N . ASN A 1 167 ? 13.938 4.104 61.469 1.00 14.56 167 ASN A N 1
ATOM 1266 C CA . ASN A 1 167 ? 13.047 5.191 61.010 1.00 15.91 167 ASN A CA 1
ATOM 1267 C C . ASN A 1 167 ? 13.861 6.464 60.802 1.00 15.68 167 ASN A C 1
ATOM 1268 O O . ASN A 1 167 ? 13.389 7.560 61.211 1.00 19.58 167 ASN A O 1
ATOM 1273 N N . VAL A 1 168 ? 14.996 6.362 60.135 1.00 16.36 168 VAL A N 1
ATOM 1274 C CA . VAL A 1 168 ? 15.833 7.528 59.774 1.00 18.00 168 VAL A CA 1
ATOM 1275 C C . VAL A 1 168 ? 15.814 7.668 58.262 1.00 18.39 168 VAL A C 1
ATOM 1276 O O . VAL A 1 168 ? 16.084 6.693 57.590 1.00 21.14 168 VAL A O 1
ATOM 1280 N N . LYS A 1 169 ? 15.622 8.873 57.759 1.00 24.03 169 LYS A N 1
ATOM 1281 C CA . LYS A 1 169 ? 15.491 9.094 56.299 1.00 24.07 169 LYS A CA 1
ATOM 1282 C C . LYS A 1 169 ? 16.803 9.573 55.692 1.00 28.18 169 LYS A C 1
ATOM 1283 O O . LYS A 1 169 ? 17.000 9.531 54.464 1.00 52.75 169 LYS A O 1
#

Solvent-accessible surface area: 7630 Å² total; per-residue (Å²): 129,79,148,90,14,158,5,46,111,24,151,39,114,66,67,66,132,31,52,117,124,17,112,23,73,9,0,0,0,4,10,16,81,82,55,132,20,59,4,99,94,4,14,77,36,14,64,136,157,54,107,6,0,0,0,23,0,0,0,0,51,59,97,10,40,5,46,33,4,10,34,21,92,0,25,4,19,12,0,58,81,24,25,56,97,0,0,0,0,0,0,6,0,30,0,48,148,45,163,23,32,108,90,0,17,96,13,0,36,39,0,0,87,15,0,8,77,116,68,132,4,105,39,5,65,73,28,69,61,43,111,192,49,116,13,0,4,105,45,14,24,15,124,82,0,33,77,120,6,122,24,220